Protein AF-A0A3A4V757-F1 (afdb_monomer)

Radius of gyration: 14.93 Å; Cα contacts (8 Å, |Δi|>4): 272; chains: 1; bounding box: 34×45×35 Å

Sequence (134 aa):
MPIDRYNTRYFHIGLYSGVGMLKTVRLLKRNDDQQSGVVTSYTLVQVRRNYIYKTDEPISHDMSASYRTTFHIPRTSMDAIGVKYINALDQIEELSDEGQVLRMWQVEATNTMTGKLFENHLCVEVLLISGDPL

Structure (mmCIF, N/CA/C/O backbone):
data_AF-A0A3A4V757-F1
#
_entry.id   AF-A0A3A4V757-F1
#
loop_
_atom_site.group_PDB
_atom_site.id
_atom_site.type_symbol
_atom_site.label_atom_id
_atom_site.label_alt_id
_atom_site.label_comp_id
_atom_site.label_asym_id
_atom_site.label_entity_id
_atom_site.label_seq_id
_atom_site.pdbx_PDB_ins_code
_atom_site.Cartn_x
_atom_site.Cartn_y
_atom_site.Cartn_z
_atom_site.occupancy
_atom_site.B_iso_or_equiv
_atom_site.auth_seq_id
_atom_site.auth_comp_id
_atom_site.auth_asym_id
_atom_site.auth_atom_id
_atom_site.pdbx_PDB_model_num
ATOM 1 N N . MET A 1 1 ? 6.356 -28.733 3.785 1.00 56.59 1 MET A N 1
ATOM 2 C CA . MET A 1 1 ? 5.042 -28.489 4.420 1.00 56.59 1 MET A CA 1
ATOM 3 C C . MET A 1 1 ? 4.212 -27.676 3.435 1.00 56.59 1 MET A C 1
ATOM 5 O O . MET A 1 1 ? 4.772 -26.722 2.903 1.00 56.59 1 MET A O 1
ATOM 9 N N . PRO A 1 2 ? 2.973 -28.068 3.099 1.00 72.94 2 PRO A N 1
ATOM 10 C CA . PRO A 1 2 ? 2.135 -27.277 2.201 1.00 72.94 2 PRO A CA 1
ATOM 11 C C . PRO A 1 2 ? 1.792 -25.917 2.827 1.00 72.94 2 PRO A C 1
ATOM 13 O O . PRO A 1 2 ? 1.717 -25.777 4.047 1.00 72.94 2 PRO A O 1
ATOM 16 N N . ILE A 1 3 ? 1.625 -24.907 1.978 1.00 70.25 3 ILE A N 1
ATOM 17 C CA . ILE A 1 3 ? 1.278 -23.544 2.381 1.00 70.25 3 ILE A CA 1
ATOM 18 C C . ILE A 1 3 ? -0.200 -23.491 2.812 1.00 70.25 3 ILE A C 1
ATOM 20 O O . ILE A 1 3 ? -1.069 -24.013 2.118 1.00 70.25 3 ILE A O 1
ATOM 24 N N . ASP A 1 4 ? -0.478 -22.858 3.952 1.00 76.94 4 ASP A N 1
ATOM 25 C CA . ASP A 1 4 ? -1.808 -22.701 4.548 1.00 76.94 4 ASP A CA 1
ATOM 26 C C . ASP A 1 4 ? -1.998 -21.278 5.108 1.00 76.94 4 ASP A C 1
ATOM 28 O O . ASP A 1 4 ? -1.076 -20.457 5.116 1.00 76.94 4 ASP A O 1
ATOM 32 N N . ARG A 1 5 ? -3.204 -20.943 5.579 1.00 76.31 5 ARG A N 1
ATOM 33 C CA . ARG A 1 5 ? -3.511 -19.597 6.095 1.00 76.31 5 ARG A CA 1
ATOM 34 C C . ARG A 1 5 ? -2.666 -19.201 7.314 1.00 76.31 5 ARG A C 1
ATOM 36 O O . ARG A 1 5 ? -2.395 -18.018 7.497 1.00 76.31 5 ARG A O 1
ATOM 43 N N . TYR A 1 6 ? -2.266 -20.150 8.153 1.00 75.56 6 TYR A N 1
ATOM 44 C CA . TYR A 1 6 ? -1.528 -19.866 9.382 1.00 75.56 6 TYR A CA 1
ATOM 45 C C . TYR A 1 6 ? -0.046 -19.606 9.087 1.00 75.56 6 TYR A C 1
ATOM 47 O O . TYR A 1 6 ? 0.529 -18.626 9.560 1.00 75.56 6 TYR A O 1
ATOM 55 N N . ASN A 1 7 ? 0.560 -20.434 8.234 1.00 74.56 7 ASN A N 1
ATOM 56 C CA . ASN A 1 7 ? 1.973 -20.331 7.885 1.00 74.56 7 ASN A CA 1
ATOM 57 C C . ASN A 1 7 ? 2.267 -19.215 6.861 1.00 74.56 7 ASN A C 1
ATOM 59 O O . ASN A 1 7 ? 3.344 -18.614 6.891 1.00 74.56 7 ASN A O 1
ATOM 63 N N . THR A 1 8 ? 1.294 -18.839 6.021 1.00 71.56 8 THR A N 1
ATOM 64 C CA . THR A 1 8 ? 1.458 -17.751 5.036 1.00 71.56 8 THR A CA 1
ATOM 65 C C . THR A 1 8 ? 1.605 -16.370 5.657 1.00 71.56 8 THR A C 1
ATOM 67 O O . THR A 1 8 ? 2.147 -15.475 5.007 1.00 71.56 8 THR A O 1
ATOM 70 N N . ARG A 1 9 ? 1.210 -16.202 6.925 1.00 66.31 9 ARG A N 1
ATOM 71 C CA . ARG A 1 9 ? 1.434 -14.974 7.700 1.00 66.31 9 ARG A CA 1
ATOM 72 C C . ARG A 1 9 ? 2.922 -14.624 7.820 1.00 66.31 9 ARG A C 1
ATOM 74 O O . ARG A 1 9 ? 3.277 -13.452 7.791 1.00 66.31 9 ARG A O 1
ATOM 81 N N . TYR A 1 10 ? 3.785 -15.635 7.920 1.00 69.69 10 TYR A N 1
ATOM 82 C CA . TYR A 1 10 ? 5.232 -15.467 8.105 1.00 69.69 10 TYR A CA 1
ATOM 83 C C . TYR A 1 10 ? 6.030 -15.651 6.807 1.00 69.69 10 TYR A C 1
ATOM 85 O O . TYR A 1 10 ? 7.178 -15.217 6.709 1.00 69.69 10 TYR A O 1
ATOM 93 N N . PHE A 1 11 ? 5.410 -16.246 5.786 1.00 70.00 11 PHE A N 1
ATOM 94 C CA . PHE A 1 11 ? 6.036 -16.538 4.497 1.00 70.00 11 PHE A CA 1
ATOM 95 C C . PHE A 1 11 ? 6.528 -15.279 3.764 1.00 70.00 11 PHE A C 1
ATOM 97 O O . PHE A 1 11 ? 7.597 -15.289 3.159 1.00 70.00 11 PHE A O 1
ATOM 104 N N . HIS A 1 12 ? 5.785 -14.171 3.862 1.00 68.44 12 HIS A N 1
ATOM 105 C CA . HIS A 1 12 ? 6.145 -12.904 3.218 1.00 68.44 12 HIS A CA 1
ATOM 106 C C . HIS A 1 12 ? 7.438 -12.302 3.777 1.00 68.44 12 HIS A C 1
ATOM 108 O O . HIS A 1 12 ? 8.308 -11.873 3.021 1.00 68.44 12 HIS A O 1
ATOM 114 N N . ILE A 1 13 ? 7.589 -12.324 5.103 1.00 69.56 13 ILE A N 1
ATOM 115 C CA . ILE A 1 13 ? 8.791 -11.826 5.773 1.00 69.56 13 ILE A CA 1
ATOM 116 C C . ILE A 1 13 ? 9.981 -12.689 5.359 1.00 69.56 13 ILE A C 1
ATOM 118 O O . ILE A 1 13 ? 10.990 -12.150 4.920 1.00 69.56 13 ILE A O 1
ATOM 122 N N . GLY A 1 14 ? 9.854 -14.017 5.416 1.00 68.06 14 GLY A N 1
ATOM 123 C CA . GLY A 1 14 ? 10.945 -14.926 5.051 1.00 68.06 14 GLY A CA 1
ATOM 124 C C . GLY A 1 14 ? 11.432 -14.763 3.607 1.00 68.06 14 GLY A C 1
ATOM 125 O O . GLY A 1 14 ? 12.635 -14.772 3.369 1.00 68.06 14 GLY A O 1
ATOM 126 N N . LEU A 1 15 ? 10.520 -14.565 2.650 1.00 69.06 15 LEU A N 1
ATOM 127 C CA . LEU A 1 15 ? 10.876 -14.413 1.235 1.00 69.06 15 LEU A CA 1
ATOM 128 C C . LEU A 1 15 ? 11.464 -13.047 0.880 1.00 69.06 15 LEU A C 1
ATOM 130 O O . LEU A 1 15 ? 12.387 -12.976 0.073 1.00 69.06 15 LEU A O 1
ATOM 134 N N . TYR A 1 16 ? 10.895 -11.965 1.416 1.00 70.06 16 TYR A N 1
ATOM 135 C CA . TYR A 1 16 ? 11.160 -10.618 0.901 1.00 70.06 16 TYR A CA 1
ATOM 136 C C . TYR A 1 16 ? 12.007 -9.751 1.836 1.00 70.06 16 TYR A C 1
ATOM 138 O O . TYR A 1 16 ? 12.573 -8.759 1.375 1.00 70.06 16 TYR A O 1
ATOM 146 N N . SER A 1 17 ? 12.139 -10.113 3.121 1.00 66.19 17 SER A N 1
ATOM 147 C CA . SER A 1 17 ? 12.975 -9.347 4.062 1.00 66.19 17 SER A CA 1
ATOM 148 C C . SER A 1 17 ? 14.458 -9.409 3.695 1.00 66.19 17 SER A C 1
ATOM 150 O O . SER A 1 17 ? 15.120 -8.377 3.678 1.00 66.19 17 SER A O 1
ATOM 152 N N . GLY A 1 18 ? 14.964 -10.587 3.314 1.00 61.78 18 GLY A N 1
ATOM 153 C CA . GLY A 1 18 ? 16.376 -10.794 2.973 1.00 61.78 18 GLY A CA 1
ATOM 154 C C . GLY A 1 18 ? 16.832 -10.137 1.666 1.00 61.78 18 GLY A C 1
ATOM 155 O O . GLY A 1 18 ? 18.028 -10.068 1.411 1.00 61.78 18 GLY A O 1
ATOM 156 N N . VAL A 1 19 ? 15.898 -9.646 0.845 1.00 64.94 19 VAL A N 1
ATOM 157 C CA . VAL A 1 19 ? 16.171 -9.004 -0.455 1.00 64.94 19 VAL A CA 1
ATOM 158 C C . VAL A 1 19 ? 15.810 -7.514 -0.475 1.00 64.94 19 VAL A C 1
ATOM 160 O O . VAL A 1 19 ? 15.776 -6.907 -1.541 1.00 64.94 19 VAL A O 1
ATOM 163 N N . GLY A 1 20 ? 15.512 -6.913 0.686 1.00 69.62 20 GLY A N 1
ATOM 164 C CA . GLY A 1 20 ? 15.256 -5.470 0.804 1.00 69.62 20 GLY A CA 1
ATOM 165 C C . GLY A 1 20 ? 14.006 -4.977 0.062 1.00 69.62 20 GLY A C 1
ATOM 166 O O . GLY A 1 20 ? 13.892 -3.797 -0.252 1.00 69.62 20 GLY A O 1
ATOM 167 N N . MET A 1 21 ? 13.062 -5.871 -0.245 1.00 79.31 21 MET A N 1
ATOM 168 C CA . MET A 1 21 ? 11.849 -5.543 -1.011 1.00 79.31 21 MET A C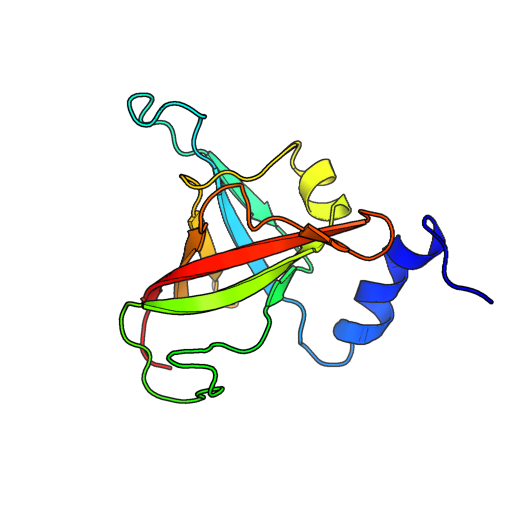A 1
ATOM 169 C C . MET A 1 21 ? 10.685 -5.046 -0.144 1.00 79.31 21 MET A C 1
ATOM 171 O O . MET A 1 21 ? 9.640 -4.656 -0.673 1.00 79.31 21 MET A O 1
ATOM 175 N N . LEU A 1 22 ? 10.843 -5.100 1.178 1.00 84.75 22 LEU A N 1
ATOM 176 C CA . LEU A 1 22 ? 9.849 -4.657 2.147 1.00 84.75 22 LEU A CA 1
ATOM 177 C C . LEU A 1 22 ? 10.063 -3.187 2.485 1.00 84.75 22 LEU A C 1
ATOM 179 O O . LEU A 1 22 ? 11.178 -2.768 2.780 1.00 84.75 22 LEU A O 1
ATOM 183 N N . LYS A 1 23 ? 8.977 -2.421 2.473 1.00 85.31 23 LYS A N 1
ATOM 184 C CA . LYS A 1 23 ? 8.964 -0.985 2.734 1.00 85.31 23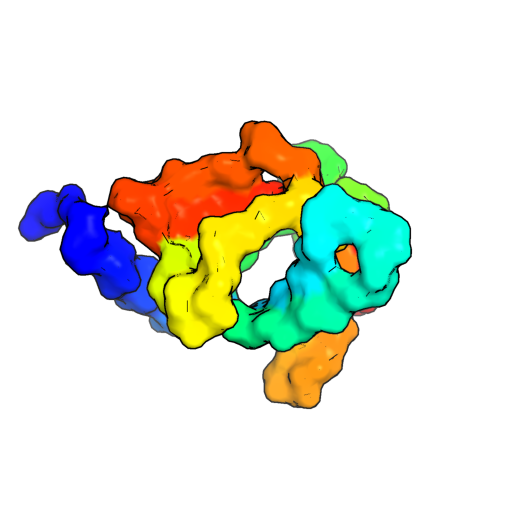 LYS A CA 1
ATOM 185 C C . LYS A 1 23 ? 7.981 -0.648 3.846 1.00 85.31 23 LYS A C 1
ATOM 187 O O . LYS A 1 23 ? 6.988 -1.348 4.065 1.00 85.31 23 LYS A O 1
ATOM 192 N N . THR A 1 24 ? 8.265 0.457 4.520 1.00 89.00 24 THR A N 1
ATOM 193 C CA . THR A 1 24 ? 7.302 1.146 5.375 1.00 89.00 24 THR A CA 1
ATOM 194 C C . THR A 1 24 ? 6.655 2.243 4.545 1.00 89.00 24 THR A C 1
ATOM 196 O O . THR A 1 24 ? 7.343 3.029 3.898 1.00 89.00 24 THR A O 1
ATOM 199 N N . VAL A 1 25 ? 5.330 2.275 4.537 1.00 91.81 25 VAL A N 1
ATOM 200 C CA . VAL A 1 25 ? 4.544 3.288 3.827 1.00 91.81 25 VAL A CA 1
ATOM 201 C C . VAL A 1 25 ? 3.560 3.917 4.798 1.00 91.81 25 VAL A C 1
ATOM 203 O O . VAL A 1 25 ? 3.222 3.329 5.829 1.00 91.81 25 VAL A O 1
ATOM 206 N N . ARG A 1 26 ? 3.080 5.112 4.476 1.00 94.19 26 ARG A N 1
ATOM 207 C CA . ARG A 1 26 ? 2.045 5.775 5.263 1.00 94.19 26 ARG A CA 1
ATOM 208 C C . ARG A 1 26 ? 0.739 5.781 4.489 1.00 94.19 26 ARG A C 1
ATOM 210 O O . ARG A 1 26 ? 0.685 6.230 3.352 1.00 94.19 26 ARG A O 1
ATOM 217 N N . LEU A 1 27 ? -0.309 5.258 5.108 1.00 92.88 27 LEU A N 1
ATOM 218 C CA . LEU A 1 27 ? -1.667 5.296 4.591 1.00 92.88 27 LEU A CA 1
ATOM 219 C C . LEU A 1 27 ? -2.351 6.562 5.101 1.00 92.88 27 LEU A C 1
ATOM 221 O O . LEU A 1 27 ? -2.550 6.729 6.304 1.00 92.88 27 LEU A O 1
ATOM 225 N N . LEU A 1 28 ? -2.746 7.424 4.177 1.00 92.38 28 LEU A N 1
ATOM 226 C CA . LEU A 1 28 ? -3.629 8.552 4.423 1.00 92.38 28 LEU A CA 1
ATOM 227 C C . LEU A 1 28 ? -5.068 8.075 4.226 1.00 92.38 28 LEU A C 1
ATOM 229 O O . LEU A 1 28 ? -5.599 8.081 3.114 1.00 92.38 28 LEU A O 1
ATOM 233 N N . LYS A 1 29 ? -5.680 7.614 5.318 1.00 89.19 29 LYS A N 1
ATOM 234 C CA . LYS A 1 29 ? -7.048 7.104 5.329 1.00 89.19 29 LYS A CA 1
ATOM 235 C C . LYS A 1 29 ? -8.036 8.263 5.339 1.00 89.19 29 LYS A C 1
ATOM 237 O O . LYS A 1 29 ? -8.000 9.117 6.226 1.00 89.19 29 LYS A O 1
ATOM 242 N N . ARG A 1 30 ? -8.966 8.245 4.394 1.00 86.00 30 ARG A N 1
ATOM 243 C CA . ARG A 1 30 ? -10.144 9.108 4.363 1.00 86.00 30 ARG A CA 1
ATOM 244 C C . ARG A 1 30 ? -11.384 8.316 4.751 1.00 86.00 30 ARG A C 1
ATOM 246 O O . ARG A 1 30 ? -11.452 7.101 4.549 1.00 86.00 30 ARG A O 1
ATOM 253 N N . ASN A 1 31 ? -12.371 9.007 5.308 1.00 77.50 31 ASN A N 1
ATOM 254 C CA . ASN A 1 31 ? -13.704 8.434 5.479 1.00 77.50 31 ASN A CA 1
ATOM 255 C C . ASN A 1 31 ? -14.344 8.162 4.107 1.00 77.50 31 ASN A C 1
ATOM 257 O O . ASN A 1 31 ? -13.865 8.640 3.079 1.00 77.50 31 ASN A O 1
ATOM 261 N N . ASP A 1 32 ? -15.440 7.407 4.088 1.00 72.50 32 ASP A N 1
ATOM 262 C CA . ASP A 1 32 ? -16.156 7.078 2.843 1.00 72.50 32 ASP A CA 1
ATOM 263 C C . ASP A 1 32 ? -16.898 8.272 2.225 1.00 72.50 32 ASP A C 1
ATOM 265 O O . ASP A 1 32 ? -17.476 8.155 1.147 1.00 72.50 32 ASP A O 1
ATOM 269 N N . ASP A 1 33 ? -16.859 9.426 2.891 1.00 64.25 33 ASP A N 1
ATOM 270 C CA . ASP A 1 33 ? -17.414 10.678 2.407 1.00 64.25 33 ASP A CA 1
ATOM 271 C C . ASP A 1 33 ? -16.294 11.674 2.083 1.00 64.25 33 ASP A C 1
ATOM 273 O O . ASP A 1 33 ? -15.526 12.103 2.952 1.00 64.25 33 ASP A O 1
ATOM 277 N N . GLN A 1 34 ? -16.237 12.074 0.814 1.00 60.12 34 GLN A N 1
ATOM 278 C CA . GLN A 1 34 ? -15.290 13.054 0.295 1.00 60.12 34 GLN A CA 1
ATOM 279 C C . GLN A 1 34 ? -15.471 14.443 0.939 1.00 60.12 34 GLN A C 1
ATOM 281 O O . GLN A 1 34 ? -14.507 15.206 1.003 1.00 60.12 34 GLN A O 1
ATOM 286 N N . GLN A 1 35 ? -16.664 14.763 1.458 1.00 59.75 35 GLN A N 1
ATOM 287 C CA . GLN A 1 35 ? -16.957 16.030 2.144 1.00 59.75 35 GLN A CA 1
ATOM 288 C C . GLN A 1 35 ? -16.472 16.059 3.597 1.00 59.75 35 GLN A C 1
ATOM 290 O O . GLN A 1 35 ? -16.348 17.135 4.179 1.00 59.75 35 GLN A O 1
ATOM 295 N N . SER A 1 36 ? -16.156 14.900 4.186 1.00 58.38 36 SER A N 1
ATOM 296 C CA . SER A 1 36 ? -15.777 14.811 5.598 1.00 58.38 36 SER A CA 1
ATOM 297 C C . SER A 1 36 ? -14.446 15.507 5.905 1.00 58.38 36 SER A C 1
ATOM 299 O O . SER A 1 36 ? -14.215 15.828 7.066 1.00 58.38 36 SER A O 1
ATOM 301 N N . GLY A 1 37 ? -13.566 15.718 4.915 1.00 62.38 37 GLY A N 1
ATOM 302 C CA . GLY A 1 37 ? -12.308 16.476 5.038 1.00 62.38 37 GLY A CA 1
ATOM 303 C C . GLY A 1 37 ? -11.247 15.903 5.994 1.00 62.38 37 GLY A C 1
ATOM 304 O O . GLY A 1 37 ? -10.102 16.348 5.968 1.00 62.38 37 GLY A O 1
ATOM 305 N N . VAL A 1 38 ? -11.588 14.913 6.823 1.00 77.75 38 VAL A N 1
ATOM 306 C CA . VAL A 1 38 ? -10.682 14.306 7.800 1.00 77.75 38 VAL A CA 1
ATOM 307 C C . VAL A 1 38 ? -9.808 13.263 7.113 1.00 77.75 38 VAL A C 1
ATOM 309 O O . VAL A 1 38 ? -10.299 12.270 6.572 1.00 77.75 38 VAL A O 1
ATOM 312 N N . VAL A 1 39 ? -8.497 13.486 7.177 1.00 85.12 39 VAL A N 1
ATOM 313 C CA . VAL A 1 39 ? -7.469 12.535 6.750 1.00 85.12 39 VAL A CA 1
ATOM 314 C C . VAL A 1 39 ? -6.755 12.027 7.996 1.00 85.12 39 VAL A C 1
ATOM 316 O O . VAL A 1 39 ? -6.171 12.813 8.740 1.00 85.12 39 VAL A O 1
ATOM 319 N N . THR A 1 40 ? -6.799 10.717 8.226 1.00 89.69 40 THR A N 1
ATOM 320 C CA . THR A 1 40 ? -6.073 10.066 9.323 1.00 89.69 40 THR A CA 1
ATOM 321 C C . THR A 1 40 ? -4.847 9.358 8.771 1.00 89.69 40 THR A C 1
ATOM 323 O O . THR A 1 40 ? -4.931 8.628 7.788 1.00 89.69 40 THR A O 1
ATOM 326 N N . SER A 1 41 ? -3.701 9.573 9.406 1.00 92.12 41 SER A N 1
ATOM 327 C CA . SER A 1 41 ? -2.435 8.971 9.001 1.00 92.12 41 SER A CA 1
ATOM 328 C C . SER A 1 41 ? -2.161 7.694 9.791 1.00 92.12 41 SER A C 1
ATOM 330 O O . SER A 1 41 ? -2.205 7.704 11.022 1.00 92.12 41 SER A O 1
ATOM 332 N N . TYR A 1 42 ? -1.832 6.615 9.084 1.00 93.44 42 TYR A N 1
ATOM 333 C CA . TYR A 1 42 ? -1.411 5.349 9.673 1.00 93.44 42 TYR A CA 1
ATOM 334 C C . TYR A 1 42 ? -0.115 4.844 9.049 1.00 93.44 42 TYR A C 1
ATOM 336 O O . TYR A 1 42 ? 0.102 4.974 7.846 1.00 93.44 42 TYR A O 1
ATOM 344 N N . THR A 1 43 ? 0.724 4.194 9.849 1.00 92.62 43 THR A N 1
ATOM 345 C CA . THR A 1 43 ? 1.961 3.573 9.367 1.00 92.62 43 THR A CA 1
ATOM 346 C C . 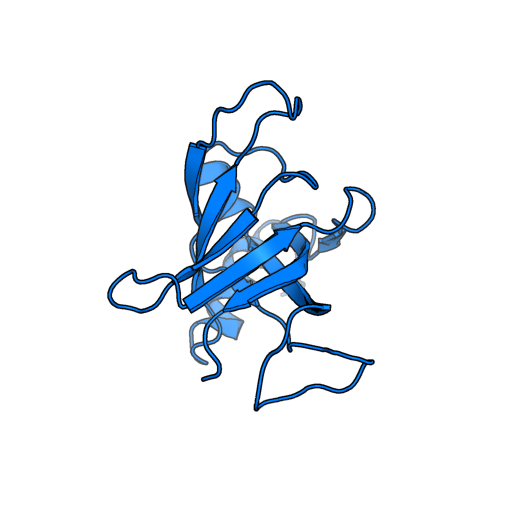THR A 1 43 ? 1.721 2.102 9.051 1.00 92.62 43 THR A C 1
ATOM 348 O O . THR A 1 43 ? 1.348 1.327 9.930 1.00 92.62 43 THR A O 1
ATOM 351 N N . LEU A 1 44 ? 1.972 1.708 7.805 1.00 90.62 44 LEU A N 1
ATOM 352 C CA . LEU A 1 44 ? 1.961 0.318 7.368 1.00 90.62 44 LEU A CA 1
ATOM 353 C C . LEU A 1 44 ? 3.397 -0.175 7.203 1.00 90.62 44 LEU A C 1
ATOM 355 O O . LEU A 1 44 ? 4.213 0.461 6.539 1.00 90.62 44 LEU A O 1
ATOM 359 N N . VAL A 1 45 ? 3.697 -1.331 7.785 1.00 88.94 45 VAL A N 1
ATOM 360 C CA . VAL A 1 45 ? 5.029 -1.940 7.757 1.00 88.94 45 VAL A CA 1
ATOM 361 C C . VAL A 1 45 ? 5.030 -3.200 6.904 1.00 88.94 45 VAL A C 1
ATOM 363 O O . VAL A 1 45 ? 3.995 -3.839 6.710 1.00 88.94 45 VAL A O 1
ATOM 366 N N . GLN A 1 46 ? 6.218 -3.579 6.428 1.00 86.44 46 GLN A N 1
ATOM 367 C CA . GLN A 1 46 ? 6.428 -4.800 5.641 1.00 86.44 46 GLN A CA 1
ATOM 368 C C . GLN A 1 46 ? 5.572 -4.850 4.368 1.00 86.44 46 GLN A C 1
ATOM 370 O O . GLN A 1 46 ? 5.161 -5.918 3.921 1.00 86.44 46 GLN A O 1
ATOM 375 N N . VAL A 1 47 ? 5.299 -3.688 3.780 1.00 88.56 47 VAL A N 1
ATOM 376 C CA . VAL A 1 47 ? 4.548 -3.583 2.536 1.00 88.56 47 VAL A CA 1
ATOM 377 C C . VAL A 1 47 ? 5.495 -3.828 1.373 1.00 88.56 47 VAL A C 1
ATOM 379 O O . VAL A 1 47 ? 6.577 -3.248 1.306 1.00 88.56 47 VAL A O 1
ATOM 382 N N . ARG A 1 48 ? 5.086 -4.663 0.420 1.00 88.25 48 ARG A N 1
ATOM 383 C CA . ARG A 1 48 ? 5.846 -4.879 -0.813 1.00 88.25 48 ARG A CA 1
ATOM 384 C C . ARG A 1 48 ? 5.195 -4.127 -1.964 1.00 88.25 48 ARG A C 1
ATOM 386 O O . ARG A 1 48 ? 4.010 -4.307 -2.222 1.00 88.25 48 ARG A O 1
ATOM 393 N N . ARG A 1 49 ? 5.979 -3.351 -2.708 1.00 87.81 49 ARG A N 1
ATOM 394 C CA . ARG A 1 49 ? 5.547 -2.740 -3.971 1.00 87.81 49 ARG A CA 1
ATOM 395 C C . ARG A 1 49 ? 5.945 -3.634 -5.141 1.00 87.81 49 ARG A C 1
ATOM 397 O O . ARG A 1 49 ? 7.041 -4.198 -5.140 1.00 87.81 49 ARG A O 1
ATOM 404 N N . ASN A 1 50 ? 5.065 -3.775 -6.121 1.00 83.94 50 ASN A N 1
ATOM 405 C CA . ASN A 1 50 ? 5.401 -4.415 -7.384 1.00 83.94 50 ASN A CA 1
ATOM 406 C C . ASN A 1 50 ? 6.242 -3.466 -8.266 1.00 83.94 50 ASN A C 1
ATOM 408 O O . ASN A 1 50 ? 6.596 -2.353 -7.858 1.00 83.94 50 ASN A O 1
ATOM 412 N N . TYR A 1 51 ? 6.590 -3.901 -9.475 1.00 80.69 51 TYR A N 1
ATOM 413 C CA . TYR A 1 51 ? 7.172 -3.007 -10.473 1.00 80.69 51 TYR A CA 1
ATOM 414 C C . TYR A 1 51 ? 6.213 -1.855 -10.806 1.00 80.69 51 TYR A C 1
ATOM 416 O O . TYR A 1 51 ? 5.002 -1.939 -10.577 1.00 80.69 51 TYR A O 1
ATOM 424 N N . ILE A 1 52 ? 6.777 -0.750 -11.285 1.00 80.50 52 ILE A N 1
ATOM 425 C CA . ILE A 1 52 ? 6.017 0.421 -11.711 1.00 80.50 52 ILE A CA 1
ATOM 426 C C . ILE A 1 52 ? 5.875 0.359 -13.232 1.00 80.50 52 ILE A C 1
ATOM 428 O O . ILE A 1 52 ? 6.868 0.179 -13.937 1.00 80.50 52 ILE A O 1
ATOM 432 N N . TYR A 1 53 ? 4.649 0.532 -13.714 1.00 75.50 53 TYR A N 1
ATOM 433 C CA . TYR A 1 53 ? 4.265 0.425 -15.117 1.00 75.50 53 TYR A CA 1
ATOM 434 C C . TYR A 1 53 ? 3.699 1.754 -15.632 1.00 75.50 53 TYR A C 1
ATOM 436 O O . TYR A 1 53 ? 3.064 2.490 -14.880 1.00 75.50 53 TYR A O 1
ATOM 444 N N . LYS A 1 54 ? 3.883 2.056 -16.922 1.00 65.19 54 LYS A N 1
ATOM 445 C CA . LYS A 1 54 ? 3.227 3.190 -17.616 1.00 65.19 54 LYS A CA 1
ATOM 446 C C . LYS A 1 54 ? 2.322 2.720 -18.766 1.00 65.19 54 LYS A C 1
ATOM 448 O O . LYS A 1 54 ? 1.252 3.280 -18.969 1.00 65.19 54 LYS A O 1
ATOM 453 N N . THR A 1 55 ? 2.738 1.660 -19.461 1.00 63.62 55 THR A N 1
ATOM 454 C CA . THR A 1 55 ? 2.061 1.000 -20.599 1.00 63.62 55 THR A CA 1
ATOM 455 C C . THR A 1 55 ? 2.452 -0.484 -20.636 1.00 63.62 55 THR A C 1
ATOM 457 O O . THR A 1 55 ? 3.025 -0.954 -21.611 1.00 63.62 55 THR A O 1
ATOM 460 N N . ASP A 1 56 ? 2.267 -1.188 -19.516 1.00 60.78 56 ASP A N 1
ATOM 461 C CA . ASP A 1 56 ? 2.661 -2.597 -19.295 1.00 60.78 56 ASP A CA 1
ATOM 462 C C . ASP A 1 56 ? 4.169 -2.913 -19.378 1.00 60.78 56 ASP A C 1
ATOM 464 O O . ASP A 1 56 ? 4.594 -4.030 -19.081 1.00 60.78 56 ASP A O 1
ATOM 468 N N . GLU A 1 57 ? 5.008 -1.916 -19.657 1.00 57.28 57 GLU A N 1
ATOM 469 C CA . GLU A 1 57 ? 6.465 -2.019 -19.568 1.00 57.28 57 GLU A CA 1
ATOM 470 C C . GLU A 1 57 ? 6.975 -1.535 -18.195 1.00 57.28 57 GLU A C 1
ATOM 472 O O . GLU A 1 57 ? 6.550 -0.470 -17.724 1.00 57.28 57 GLU A O 1
ATOM 477 N N . PRO A 1 58 ? 7.872 -2.292 -17.526 1.00 57.97 58 PRO A N 1
ATOM 478 C CA . PRO A 1 58 ? 8.496 -1.863 -16.281 1.00 57.97 58 PRO A CA 1
ATOM 479 C C . PRO A 1 58 ? 9.558 -0.795 -16.567 1.00 57.97 58 PRO A C 1
ATOM 481 O O . PRO A 1 58 ? 10.492 -1.032 -17.331 1.00 57.97 58 PRO A O 1
ATOM 484 N N . ILE A 1 59 ? 9.448 0.373 -15.932 1.00 62.44 59 ILE A N 1
ATOM 485 C CA . ILE A 1 59 ? 10.368 1.501 -16.160 1.00 62.44 59 ILE A CA 1
ATOM 486 C C . ILE A 1 59 ? 11.165 1.796 -14.885 1.00 62.44 59 ILE A C 1
ATOM 488 O O . ILE A 1 59 ? 10.601 1.831 -13.790 1.00 62.44 59 ILE A O 1
ATOM 492 N N . SER A 1 60 ? 12.480 2.018 -15.024 1.00 53.75 60 SER A N 1
ATOM 493 C CA . SER A 1 60 ? 13.363 2.390 -13.909 1.00 53.75 60 SER A CA 1
ATOM 494 C C . SER A 1 60 ? 13.571 3.898 -13.757 1.00 53.75 60 SER A C 1
ATOM 496 O O . SER A 1 60 ? 13.858 4.329 -12.641 1.00 53.75 60 SER A O 1
ATOM 498 N N . HIS A 1 61 ? 13.445 4.698 -14.826 1.00 52.38 61 HIS A N 1
ATOM 499 C CA . HIS A 1 61 ? 13.852 6.110 -14.832 1.00 52.38 61 HIS A CA 1
ATOM 500 C C . HIS A 1 61 ? 12.806 7.051 -15.449 1.00 52.38 61 HIS A C 1
ATOM 502 O O . HIS A 1 61 ? 12.154 6.713 -16.434 1.00 52.38 61 HIS A O 1
ATOM 508 N N . ASP A 1 62 ? 12.702 8.225 -14.820 1.00 55.09 62 ASP A N 1
ATOM 509 C CA . ASP A 1 62 ? 11.796 9.349 -15.083 1.00 55.09 62 ASP A CA 1
ATOM 510 C C . ASP A 1 62 ? 10.293 9.024 -14.924 1.00 55.09 62 ASP A C 1
ATOM 512 O O . ASP A 1 62 ? 9.641 8.426 -15.787 1.00 55.09 62 ASP A O 1
ATOM 516 N N . MET A 1 63 ? 9.735 9.380 -13.760 1.00 62.03 63 MET A N 1
ATOM 517 C CA . MET A 1 63 ? 8.347 9.100 -13.373 1.00 62.03 63 MET A CA 1
ATOM 518 C C . MET A 1 63 ? 7.484 10.358 -13.546 1.00 62.03 63 MET A C 1
ATOM 520 O O . MET A 1 63 ? 7.647 11.331 -12.823 1.00 62.03 63 MET A O 1
ATOM 524 N N . SER A 1 64 ? 6.537 10.333 -14.486 1.00 61.38 64 SER A N 1
ATOM 525 C CA . SER A 1 64 ? 5.486 11.362 -14.645 1.00 61.38 64 SER A CA 1
ATOM 526 C C . SER A 1 64 ? 4.170 10.942 -13.967 1.00 61.38 64 SER A C 1
ATOM 528 O O . SER A 1 64 ? 4.041 9.823 -13.483 1.00 61.38 64 SER A O 1
ATOM 530 N N . ALA A 1 65 ? 3.160 11.814 -13.914 1.00 58.94 65 ALA A N 1
ATOM 531 C CA . ALA A 1 65 ? 1.815 11.415 -13.482 1.00 58.94 65 ALA A CA 1
ATOM 532 C C . ALA A 1 65 ? 1.248 10.302 -14.398 1.00 58.94 65 ALA A C 1
ATOM 534 O O . ALA A 1 65 ? 1.515 10.306 -15.602 1.00 58.94 65 ALA A O 1
ATOM 535 N N . SER A 1 66 ? 0.424 9.391 -13.854 1.00 66.00 66 SER A N 1
ATOM 536 C CA . SER A 1 66 ? -0.227 8.231 -14.532 1.00 66.00 66 SER A CA 1
ATOM 537 C C . SER A 1 66 ? 0.515 6.882 -14.515 1.00 66.00 66 SER A C 1
ATOM 539 O O . SER A 1 66 ? 0.133 5.969 -15.245 1.00 66.00 66 SER A O 1
ATOM 541 N N . TYR A 1 67 ? 1.549 6.710 -13.688 1.00 79.12 67 TYR A N 1
ATOM 542 C CA . TYR A 1 67 ? 2.226 5.412 -13.541 1.00 79.12 67 TYR A CA 1
ATOM 543 C C . TYR A 1 67 ? 1.436 4.545 -12.566 1.00 79.12 67 TYR A C 1
ATOM 545 O O . TYR A 1 67 ? 0.906 5.053 -11.581 1.00 79.12 67 TYR A O 1
ATOM 553 N N . ARG A 1 68 ? 1.380 3.240 -12.818 1.00 83.31 68 ARG A N 1
ATOM 554 C CA . ARG A 1 68 ? 0.644 2.266 -12.014 1.00 83.31 68 ARG A CA 1
ATOM 555 C C . ARG A 1 68 ? 1.577 1.325 -11.283 1.00 83.31 68 ARG A C 1
ATOM 557 O O . ARG A 1 68 ? 2.621 0.935 -11.801 1.00 83.31 68 ARG A O 1
ATOM 564 N N . THR A 1 69 ? 1.190 0.923 -10.085 1.00 87.12 69 THR A N 1
ATOM 565 C CA . THR A 1 69 ? 1.827 -0.194 -9.389 1.00 87.12 69 THR A CA 1
ATOM 566 C C . THR A 1 69 ? 0.837 -0.853 -8.441 1.00 87.12 69 THR A C 1
ATOM 568 O O . THR A 1 69 ? -0.222 -0.304 -8.151 1.00 87.12 69 THR A O 1
ATOM 571 N N . THR A 1 70 ? 1.215 -2.017 -7.926 1.00 88.31 70 THR A N 1
ATOM 572 C CA . THR A 1 70 ? 0.441 -2.752 -6.932 1.00 88.31 70 THR A CA 1
ATOM 573 C C . THR A 1 70 ? 1.198 -2.765 -5.614 1.00 88.31 70 THR A C 1
ATOM 575 O O . THR A 1 70 ? 2.349 -3.211 -5.551 1.00 88.31 70 THR A O 1
ATOM 578 N N . PHE A 1 71 ? 0.546 -2.346 -4.536 1.00 89.31 71 PHE A N 1
ATOM 579 C CA . PHE A 1 71 ? 1.034 -2.571 -3.182 1.00 89.31 71 PHE A CA 1
ATOM 580 C C . PHE A 1 71 ? 0.427 -3.845 -2.605 1.00 89.31 71 PHE A C 1
ATOM 582 O O . PHE A 1 71 ? -0.785 -4.023 -2.576 1.00 89.31 71 PHE A O 1
ATOM 589 N N . HIS A 1 72 ? 1.279 -4.733 -2.111 1.00 89.44 72 HIS A N 1
ATOM 590 C CA . HIS A 1 72 ? 0.902 -5.909 -1.344 1.00 89.44 72 HIS A CA 1
ATOM 591 C C . HIS A 1 72 ? 1.042 -5.579 0.139 1.00 89.44 72 HIS A C 1
ATOM 593 O O . HIS A 1 72 ? 2.151 -5.560 0.678 1.00 89.44 72 HIS A O 1
ATOM 599 N N . ILE A 1 73 ? -0.085 -5.308 0.785 1.00 89.50 73 ILE A N 1
ATOM 600 C CA . ILE A 1 73 ? -0.156 -4.903 2.185 1.00 89.50 73 ILE A CA 1
ATOM 601 C C . ILE A 1 73 ? -0.489 -6.137 3.031 1.00 89.50 73 ILE A C 1
ATOM 603 O O . ILE A 1 73 ? -1.541 -6.754 2.823 1.00 89.50 73 ILE A O 1
ATOM 607 N N . PRO A 1 74 ? 0.368 -6.523 3.991 1.00 88.31 74 PRO A N 1
ATOM 608 C CA . PRO A 1 74 ? 0.048 -7.591 4.925 1.00 88.31 74 PRO A CA 1
ATOM 609 C C . PRO A 1 74 ? -1.149 -7.203 5.791 1.00 88.31 74 PRO A C 1
ATOM 611 O O . PRO A 1 74 ? -1.159 -6.146 6.427 1.00 88.31 74 PRO A O 1
ATOM 614 N N . ARG A 1 75 ? -2.139 -8.091 5.887 1.00 85.31 75 ARG A N 1
ATOM 615 C CA . ARG A 1 75 ? -3.334 -7.853 6.706 1.00 85.31 75 ARG A CA 1
ATOM 616 C C . ARG A 1 75 ? -2.996 -7.676 8.181 1.00 85.31 75 ARG A C 1
ATOM 618 O O . ARG A 1 75 ? -3.590 -6.852 8.856 1.00 85.31 75 ARG A O 1
ATOM 625 N N . THR A 1 76 ? -1.935 -8.335 8.635 1.00 86.44 76 THR A N 1
ATOM 626 C CA . THR A 1 76 ? -1.372 -8.153 9.975 1.00 86.44 76 THR A CA 1
ATOM 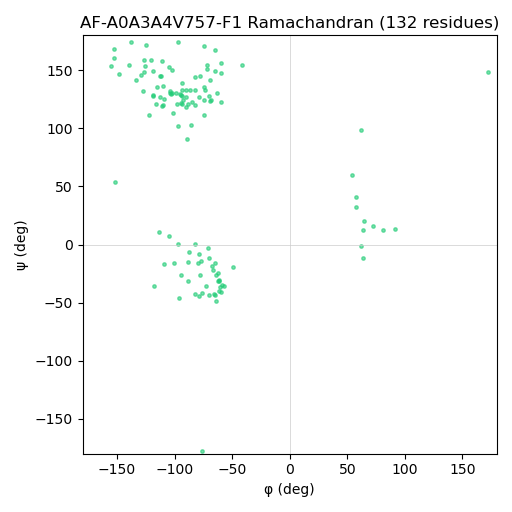627 C C . THR A 1 76 ? -0.969 -6.716 10.273 1.00 86.44 76 THR A C 1
ATOM 629 O O . THR A 1 76 ? -1.116 -6.279 11.410 1.00 86.44 76 THR A O 1
ATOM 632 N N . SER A 1 77 ? -0.456 -5.984 9.277 1.00 87.88 77 SER A N 1
ATOM 633 C CA . SER A 1 77 ? -0.105 -4.576 9.450 1.00 87.88 77 SER A CA 1
ATOM 634 C C . SER A 1 77 ? -1.353 -3.706 9.539 1.00 87.88 77 SER A C 1
ATOM 636 O O . SER A 1 77 ? -1.339 -2.744 10.294 1.00 87.88 77 SER A O 1
ATOM 638 N N . MET A 1 78 ? -2.413 -4.038 8.796 1.00 88.19 78 MET A N 1
ATOM 639 C CA . MET A 1 78 ? -3.693 -3.324 8.847 1.00 88.19 78 MET A CA 1
ATOM 640 C C . MET A 1 78 ? -4.429 -3.565 10.170 1.00 88.19 78 MET A C 1
ATOM 642 O O . MET A 1 78 ? -4.914 -2.620 10.789 1.00 88.19 78 MET A O 1
ATOM 646 N N . ASP A 1 79 ? -4.447 -4.813 10.639 1.00 88.50 79 ASP A N 1
ATOM 647 C CA . ASP A 1 79 ? -5.065 -5.194 11.909 1.00 88.50 79 ASP A CA 1
ATOM 648 C C . ASP A 1 79 ? -4.380 -4.485 13.088 1.00 88.50 79 ASP A C 1
ATOM 650 O O . ASP A 1 79 ? -5.055 -3.998 13.993 1.00 88.50 79 ASP A O 1
ATOM 654 N N . ALA A 1 80 ? -3.046 -4.365 13.054 1.00 87.44 80 ALA A N 1
ATOM 655 C CA . ALA A 1 80 ? -2.268 -3.683 14.090 1.00 87.44 80 ALA A CA 1
ATOM 656 C C . ALA A 1 80 ? -2.613 -2.189 14.228 1.00 87.44 80 ALA A C 1
ATOM 658 O O . ALA A 1 80 ? -2.545 -1.647 15.328 1.00 87.44 80 ALA A O 1
ATOM 659 N N . ILE A 1 81 ? -3.003 -1.536 13.129 1.00 88.06 81 ILE A N 1
ATOM 660 C CA . ILE A 1 81 ? -3.417 -0.124 13.110 1.00 88.06 81 ILE A CA 1
ATOM 661 C C . ILE A 1 81 ? -4.942 0.057 13.174 1.00 88.06 81 ILE A C 1
ATOM 663 O O . ILE A 1 81 ? -5.430 1.183 13.126 1.00 88.06 81 ILE A O 1
ATOM 667 N N . GLY A 1 82 ? -5.707 -1.037 13.255 1.00 86.25 82 GLY A N 1
ATOM 668 C CA . GLY A 1 82 ? -7.169 -1.013 13.319 1.00 86.25 82 GLY A CA 1
ATOM 669 C C . GLY A 1 82 ? -7.878 -0.632 12.012 1.00 86.25 82 GLY A C 1
ATOM 670 O O . GLY A 1 82 ? -9.071 -0.322 12.041 1.00 86.25 82 GLY A O 1
ATOM 671 N N . VAL A 1 83 ? -7.193 -0.661 10.864 1.00 86.31 83 VAL A N 1
ATOM 672 C CA . VAL A 1 83 ? -7.787 -0.333 9.558 1.00 86.31 83 VAL A CA 1
ATOM 673 C C . VAL A 1 83 ? -8.396 -1.588 8.936 1.00 86.31 83 VAL A C 1
ATOM 675 O O . VAL A 1 83 ? -7.709 -2.572 8.691 1.00 86.31 83 VAL A O 1
ATOM 678 N N . LYS A 1 84 ? -9.702 -1.559 8.650 1.00 84.00 84 LYS A N 1
ATOM 679 C CA . LYS A 1 84 ? -10.442 -2.729 8.136 1.00 84.00 84 LYS A CA 1
ATOM 680 C C . LYS A 1 84 ? -10.422 -2.859 6.614 1.00 84.00 84 LYS A C 1
ATOM 682 O O . LYS A 1 84 ? -10.501 -3.969 6.095 1.00 84.00 84 LYS A O 1
ATOM 687 N N . TYR A 1 85 ? -10.366 -1.733 5.915 1.00 83.94 85 TYR A N 1
ATOM 688 C CA . TYR A 1 85 ? -10.395 -1.654 4.460 1.00 83.94 85 TYR A CA 1
ATOM 689 C C . TYR A 1 85 ? -9.668 -0.396 3.996 1.00 83.94 85 TYR A C 1
ATOM 691 O O . TYR A 1 85 ? -9.484 0.550 4.763 1.00 83.94 85 TYR A O 1
ATOM 699 N N . ILE A 1 86 ? -9.271 -0.411 2.731 1.00 86.94 86 ILE A N 1
ATOM 700 C CA . ILE A 1 86 ? -8.756 0.742 1.997 1.00 86.94 86 ILE A CA 1
ATOM 701 C C . ILE A 1 86 ? -9.805 1.063 0.929 1.00 86.94 86 ILE A C 1
ATOM 703 O O . ILE A 1 86 ? -10.492 0.162 0.459 1.00 86.94 86 ILE A O 1
ATOM 707 N N . ASN A 1 87 ? -10.015 2.329 0.603 1.00 84.88 87 ASN A N 1
ATOM 708 C CA . ASN A 1 87 ? -10.969 2.768 -0.408 1.00 84.88 87 ASN A CA 1
ATOM 709 C C . ASN A 1 87 ? -10.272 3.645 -1.457 1.00 84.88 87 ASN A C 1
ATOM 711 O O . ASN A 1 87 ? -9.116 4.031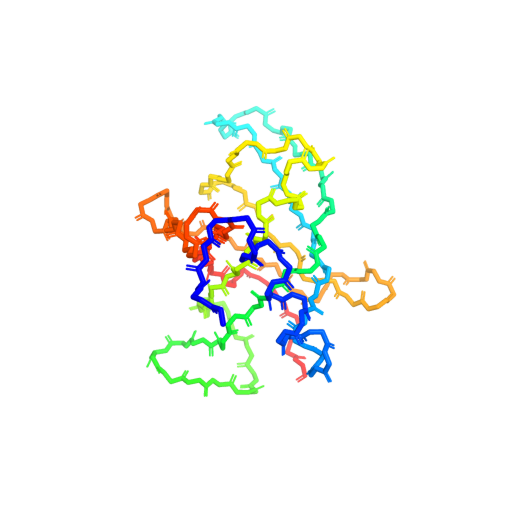 -1.310 1.00 84.88 87 ASN A O 1
ATOM 715 N N . ALA A 1 88 ? -11.003 3.969 -2.521 1.00 84.31 88 ALA A N 1
ATOM 716 C CA . ALA A 1 88 ? -10.486 4.738 -3.650 1.00 84.31 88 ALA A CA 1
ATOM 717 C C . ALA A 1 88 ? -10.094 6.185 -3.303 1.00 84.31 88 ALA A C 1
ATOM 719 O O . ALA A 1 88 ? -9.423 6.834 -4.096 1.00 84.31 88 ALA A O 1
ATOM 720 N N . LEU A 1 89 ? -10.537 6.714 -2.156 1.00 87.12 89 LEU A N 1
ATOM 721 C CA . LEU A 1 89 ? -10.203 8.063 -1.694 1.00 87.12 89 LEU A CA 1
ATOM 722 C C . LEU A 1 89 ? -8.907 8.087 -0.877 1.00 87.12 89 LEU A C 1
ATOM 724 O O . LEU A 1 89 ? -8.346 9.163 -0.665 1.00 87.12 89 LEU A O 1
ATOM 728 N N . ASP A 1 90 ? -8.434 6.927 -0.427 1.00 88.69 90 ASP A N 1
ATOM 729 C CA . ASP A 1 90 ? -7.210 6.813 0.349 1.00 88.69 90 ASP A CA 1
ATOM 730 C C . ASP A 1 90 ? -5.974 7.048 -0.522 1.00 88.69 90 ASP A C 1
ATOM 732 O O . ASP A 1 90 ? -5.971 6.828 -1.737 1.00 88.69 90 ASP A O 1
ATOM 736 N N . GLN A 1 91 ? -4.899 7.486 0.126 1.00 90.81 91 GLN A N 1
ATOM 737 C CA . GLN A 1 91 ? -3.606 7.696 -0.515 1.00 90.81 91 GLN A CA 1
ATOM 738 C C . GLN A 1 91 ? -2.514 6.954 0.245 1.00 90.81 91 GLN A C 1
ATOM 740 O O . GLN A 1 91 ? -2.588 6.789 1.463 1.00 90.81 91 GLN A O 1
ATOM 745 N N . ILE A 1 92 ? -1.493 6.501 -0.475 1.00 92.44 92 ILE A N 1
ATOM 746 C CA . ILE A 1 92 ? -0.323 5.840 0.101 1.00 92.44 92 ILE A CA 1
ATOM 747 C C . ILE A 1 92 ? 0.903 6.705 -0.181 1.00 92.44 92 ILE A C 1
ATOM 749 O O . ILE A 1 92 ? 1.237 6.966 -1.335 1.00 92.44 92 ILE A O 1
ATOM 753 N N . GLU A 1 93 ? 1.586 7.130 0.875 1.00 93.25 93 GLU A N 1
ATOM 754 C CA . GLU A 1 93 ? 2.884 7.791 0.797 1.00 93.25 93 GLU A CA 1
ATOM 755 C C . GLU A 1 93 ? 3.996 6.749 0.922 1.00 93.25 93 GLU A C 1
ATOM 757 O O . GLU A 1 93 ? 4.077 5.999 1.902 1.00 93.25 93 GLU A O 1
ATOM 762 N N . GLU A 1 94 ? 4.879 6.715 -0.068 1.00 90.19 94 GLU A N 1
ATOM 763 C CA . GLU A 1 94 ? 6.155 6.022 0.038 1.00 90.19 94 GLU A CA 1
ATOM 764 C C . GLU A 1 94 ? 7.166 6.965 0.690 1.00 90.19 94 GLU A C 1
ATOM 766 O O . GLU A 1 94 ? 7.397 8.068 0.190 1.00 90.19 94 GLU A O 1
ATOM 771 N N . LEU A 1 95 ? 7.751 6.529 1.804 1.00 86.25 95 LEU A N 1
ATOM 772 C CA . LEU A 1 95 ? 8.664 7.340 2.603 1.00 86.25 95 LEU A CA 1
ATOM 773 C C . LEU A 1 95 ? 10.128 6.945 2.355 1.00 86.25 95 LEU A C 1
ATOM 775 O O . LEU A 1 95 ? 10.413 5.780 2.061 1.00 86.25 95 LEU A O 1
ATOM 779 N N . SER A 1 96 ? 11.042 7.907 2.489 1.00 84.06 96 SER A N 1
ATOM 780 C CA . SER A 1 96 ? 12.480 7.659 2.639 1.00 84.06 96 SER A CA 1
ATOM 781 C C . SER A 1 96 ? 12.798 7.133 4.043 1.00 84.06 96 SER A C 1
ATOM 783 O O . SER A 1 96 ? 11.941 7.158 4.933 1.00 84.06 96 SER A O 1
ATOM 785 N N . ASP A 1 97 ? 14.038 6.695 4.264 1.00 80.44 97 ASP A N 1
ATOM 786 C CA . ASP A 1 97 ? 14.495 6.249 5.586 1.00 80.44 97 ASP A CA 1
ATOM 787 C C . ASP A 1 97 ? 14.484 7.399 6.615 1.00 80.44 97 ASP A C 1
ATOM 789 O O . ASP A 1 97 ? 14.266 7.180 7.806 1.00 80.44 97 ASP A O 1
ATOM 793 N N . GLU A 1 98 ? 14.617 8.645 6.153 1.00 82.44 98 GLU A N 1
ATOM 794 C CA . GLU A 1 98 ? 14.492 9.878 6.940 1.00 82.44 98 GLU A CA 1
ATOM 795 C C . GLU A 1 98 ? 13.031 10.333 7.129 1.00 82.44 98 GLU A C 1
ATOM 797 O O . GLU A 1 98 ? 12.769 11.357 7.762 1.00 82.44 98 GLU A O 1
ATOM 802 N N . GLY A 1 99 ? 12.061 9.590 6.583 1.00 78.31 99 GLY A N 1
ATOM 803 C CA . GLY A 1 99 ? 10.630 9.865 6.714 1.00 78.31 99 GLY A CA 1
ATOM 804 C C . GLY A 1 99 ? 10.080 10.927 5.757 1.00 78.31 99 GLY A C 1
ATOM 805 O O . GLY A 1 99 ? 8.945 11.375 5.949 1.00 78.31 99 GLY A O 1
ATOM 806 N N . GLN A 1 100 ? 10.848 11.331 4.741 1.00 85.00 100 GLN A N 1
ATOM 807 C CA . GLN A 1 100 ? 10.391 12.265 3.710 1.00 85.00 100 GLN A CA 1
ATOM 808 C C . GLN A 1 100 ? 9.502 11.556 2.689 1.00 85.0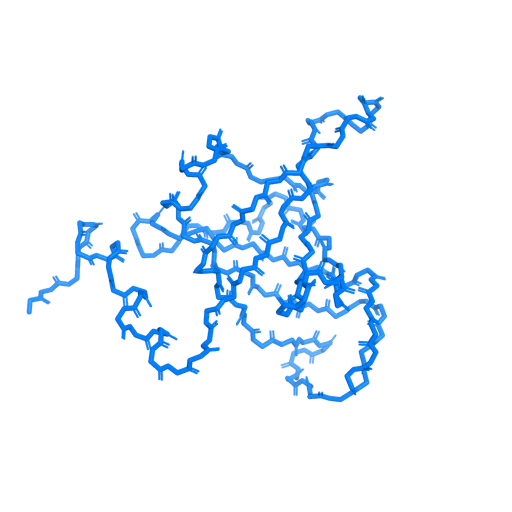0 100 GLN A C 1
ATOM 810 O O . GLN A 1 100 ? 9.721 10.389 2.373 1.00 85.00 100 GLN A O 1
ATOM 815 N N . VAL A 1 101 ? 8.491 12.249 2.163 1.00 87.06 101 VAL A N 1
ATOM 816 C CA . VAL A 1 101 ? 7.609 11.684 1.133 1.00 87.06 101 VAL A CA 1
ATOM 817 C C . VAL A 1 101 ? 8.362 11.649 -0.192 1.00 87.06 101 VAL A C 1
ATOM 819 O O . VAL A 1 101 ? 8.623 12.692 -0.779 1.00 87.06 101 VAL A O 1
ATOM 822 N N . LEU A 1 102 ? 8.687 10.447 -0.668 1.00 86.19 102 LEU A N 1
ATOM 823 C CA . LEU A 1 102 ? 9.304 10.240 -1.979 1.00 86.19 102 LEU A CA 1
ATOM 824 C C . LEU A 1 102 ? 8.249 10.234 -3.084 1.00 86.19 102 LEU A C 1
ATOM 826 O O . LEU A 1 102 ? 8.461 10.768 -4.170 1.00 86.19 102 LEU A O 1
ATOM 830 N N . ARG A 1 103 ? 7.118 9.567 -2.826 1.00 87.81 103 ARG A N 1
ATOM 831 C CA . ARG A 1 103 ? 6.032 9.392 -3.797 1.00 87.81 103 ARG A CA 1
ATOM 832 C C . ARG A 1 103 ? 4.682 9.328 -3.115 1.00 87.81 103 ARG A C 1
ATOM 834 O O . ARG A 1 103 ? 4.554 8.741 -2.042 1.00 87.81 103 ARG A O 1
ATOM 841 N N . MET A 1 104 ? 3.672 9.840 -3.801 1.00 89.62 104 MET A N 1
ATOM 842 C CA . MET A 1 104 ? 2.279 9.779 -3.395 1.00 89.62 104 MET A CA 1
ATOM 843 C C . MET A 1 104 ? 1.457 9.017 -4.430 1.00 89.62 104 MET A C 1
ATOM 845 O O . MET A 1 104 ? 1.470 9.320 -5.628 1.00 89.62 104 MET A O 1
ATOM 849 N N . TRP A 1 105 ? 0.724 8.027 -3.939 1.00 90.56 105 TRP A N 1
ATOM 850 C CA . TRP A 1 105 ? -0.038 7.087 -4.740 1.00 90.56 105 TRP A CA 1
ATOM 851 C C . TRP A 1 105 ? -1.534 7.191 -4.416 1.00 90.56 105 TRP A C 1
ATOM 853 O O . TRP A 1 105 ? -1.919 7.109 -3.250 1.00 90.56 105 TRP A O 1
ATOM 863 N N . GLN A 1 106 ? -2.378 7.349 -5.437 1.00 90.38 106 GLN A N 1
ATOM 864 C CA . GLN A 1 106 ? -3.837 7.289 -5.337 1.00 90.38 106 GLN A CA 1
ATOM 865 C C . GLN A 1 106 ? -4.296 5.847 -5.462 1.00 90.38 106 GLN A C 1
ATOM 867 O O . GLN A 1 106 ? -3.896 5.171 -6.404 1.00 90.38 106 GLN A O 1
ATOM 872 N N . VAL A 1 107 ? -5.183 5.392 -4.584 1.00 87.81 107 VAL A N 1
ATOM 873 C CA . VAL A 1 107 ? -5.815 4.077 -4.741 1.00 87.81 107 VAL A CA 1
ATOM 874 C C . VAL A 1 107 ? -6.758 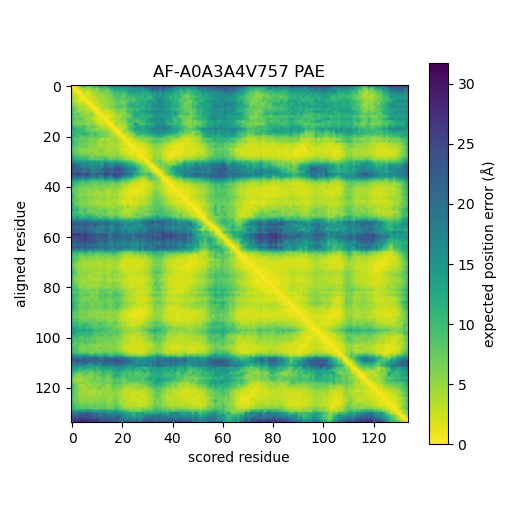4.084 -5.946 1.00 87.81 107 VAL A C 1
ATOM 876 O O . VAL A 1 107 ? -7.658 4.920 -6.031 1.00 87.81 107 VAL A O 1
ATOM 879 N N . GLU A 1 108 ? -6.554 3.160 -6.891 1.00 78.06 108 GLU A N 1
ATOM 880 C CA . GLU A 1 108 ? -7.520 2.921 -7.968 1.00 78.06 108 GLU A CA 1
ATOM 881 C C . GLU A 1 108 ? -8.764 2.215 -7.399 1.00 78.06 108 GLU A C 1
ATOM 883 O O . GLU A 1 108 ? -8.691 1.525 -6.384 1.00 78.06 108 GLU A O 1
ATOM 888 N N . ALA A 1 109 ? -9.927 2.434 -8.025 1.00 61.44 109 ALA A N 1
ATOM 889 C CA . ALA A 1 109 ? -11.256 2.109 -7.496 1.00 61.44 109 ALA A CA 1
ATOM 890 C C . ALA A 1 109 ? -11.387 0.746 -6.772 1.00 61.44 109 ALA A C 1
ATOM 892 O O . ALA A 1 109 ? -10.708 -0.233 -7.071 1.00 61.44 109 ALA A O 1
ATOM 893 N N . THR A 1 110 ? -12.357 0.658 -5.856 1.00 54.53 110 THR A N 1
ATOM 894 C CA . THR A 1 110 ? -12.625 -0.476 -4.943 1.00 54.53 110 THR A CA 1
ATOM 895 C C . THR A 1 110 ? -12.692 -1.871 -5.586 1.00 54.53 110 THR A C 1
ATOM 897 O O . THR A 1 110 ? -12.506 -2.864 -4.885 1.00 54.53 110 THR A O 1
ATOM 900 N N . ASN A 1 111 ? -12.907 -1.967 -6.901 1.00 47.28 111 ASN A N 1
ATOM 901 C CA . ASN A 1 111 ? -13.023 -3.227 -7.641 1.00 47.28 111 ASN A CA 1
ATOM 902 C C . ASN A 1 111 ? -11.680 -3.916 -7.950 1.00 47.28 111 ASN A C 1
ATOM 904 O O . ASN A 1 111 ? -11.682 -5.057 -8.406 1.00 47.28 111 ASN A O 1
ATOM 908 N N . THR A 1 112 ? -10.544 -3.264 -7.694 1.00 53.47 112 THR A N 1
ATOM 909 C CA . THR A 1 112 ? -9.195 -3.803 -7.967 1.00 53.47 112 THR A CA 1
ATOM 910 C C . THR A 1 112 ? -8.449 -4.269 -6.716 1.00 53.47 112 THR A C 1
ATOM 912 O O . THR A 1 112 ? -7.284 -4.656 -6.789 1.00 53.47 112 THR A O 1
ATOM 915 N N . MET A 1 113 ? -9.108 -4.290 -5.553 1.00 65.56 113 MET A N 1
ATOM 916 C CA . MET A 1 113 ? -8.506 -4.811 -4.328 1.00 65.56 113 MET A CA 1
ATOM 917 C C . MET A 1 113 ? -8.687 -6.324 -4.215 1.00 65.56 113 MET A C 1
ATOM 919 O O . MET A 1 113 ? -9.754 -6.814 -3.850 1.00 65.56 113 MET A O 1
ATOM 923 N N . THR A 1 114 ? -7.631 -7.085 -4.506 1.00 73.19 114 THR A N 1
ATOM 924 C CA . THR A 1 114 ? -7.678 -8.554 -4.427 1.00 73.19 114 THR A CA 1
ATOM 925 C C . THR A 1 114 ? -6.999 -9.070 -3.165 1.00 73.19 114 THR A C 1
ATOM 927 O O . THR A 1 114 ? -5.839 -8.741 -2.898 1.00 73.19 114 THR A O 1
ATOM 930 N N . GLY A 1 115 ? -7.681 -9.946 -2.426 1.00 73.69 115 GLY A N 1
ATOM 931 C CA . GLY A 1 115 ? -7.045 -10.767 -1.399 1.00 73.69 115 GLY A CA 1
ATOM 932 C C . GLY A 1 115 ? -6.149 -11.831 -2.040 1.00 73.69 115 GLY A C 1
ATOM 933 O O . GLY A 1 115 ? -6.597 -12.580 -2.904 1.00 73.69 115 GLY A O 1
ATOM 934 N N . LYS A 1 116 ? -4.884 -11.926 -1.620 1.00 74.25 116 LYS A N 1
ATOM 935 C CA . LYS A 1 116 ? -3.951 -12.990 -2.037 1.00 74.25 116 LYS A CA 1
ATOM 936 C C . LYS A 1 116 ? -3.460 -13.783 -0.827 1.00 74.25 116 LYS A C 1
ATOM 938 O O . LYS A 1 116 ? -3.501 -13.296 0.303 1.00 74.25 116 LYS A O 1
ATOM 943 N N . LEU A 1 117 ? -2.979 -15.006 -1.081 1.00 77.19 117 LEU A N 1
ATOM 944 C CA . LEU A 1 117 ? -2.400 -15.903 -0.069 1.00 77.19 117 LEU A CA 1
ATOM 945 C C . LEU A 1 117 ? -3.354 -16.136 1.120 1.00 77.19 117 LEU A C 1
ATOM 947 O O . LEU A 1 117 ? -3.033 -15.790 2.253 1.00 77.19 117 LEU A O 1
ATOM 951 N N . PHE A 1 118 ? -4.544 -16.685 0.846 1.00 80.94 118 PHE A N 1
ATOM 952 C CA . PHE A 1 118 ? -5.600 -16.924 1.848 1.00 80.94 118 PHE A CA 1
ATOM 953 C C . PHE A 1 118 ? -6.049 -15.656 2.594 1.00 80.94 118 PHE A C 1
ATOM 955 O O . PHE A 1 118 ? -6.249 -15.677 3.807 1.00 80.94 118 PHE A O 1
ATOM 962 N N . GLU A 1 119 ? -6.180 -14.544 1.861 1.00 79.25 119 GLU A N 1
ATOM 963 C CA . GLU A 1 119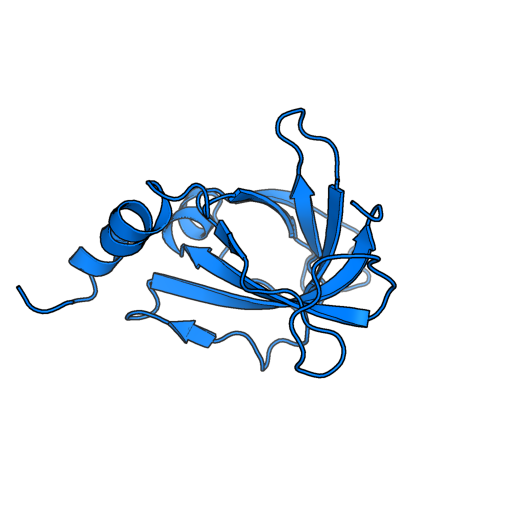 ? -6.589 -13.224 2.374 1.00 79.25 119 GLU A CA 1
ATOM 964 C C . GLU A 1 119 ? -5.633 -12.585 3.392 1.00 79.25 119 GLU A C 1
ATOM 966 O O . GLU A 1 119 ? -5.977 -11.583 4.023 1.00 79.25 119 GLU A O 1
ATOM 971 N N . ASN A 1 120 ? -4.421 -13.125 3.540 1.00 82.38 120 ASN A N 1
ATOM 972 C CA . ASN A 1 120 ? -3.403 -12.547 4.414 1.00 82.38 120 ASN A CA 1
ATOM 973 C C . ASN A 1 120 ? -2.727 -11.315 3.802 1.00 82.38 120 ASN A C 1
ATOM 975 O O . ASN A 1 120 ? -2.041 -10.586 4.516 1.00 82.38 120 ASN A O 1
ATOM 979 N N . HIS A 1 121 ? -2.906 -11.081 2.500 1.00 84.12 121 HIS A N 1
ATOM 980 C CA . HIS A 1 121 ? -2.403 -9.896 1.813 1.00 84.12 121 HIS A CA 1
ATOM 981 C C . HIS A 1 121 ? -3.522 -9.213 1.044 1.00 84.12 121 HIS A C 1
ATOM 983 O O . HIS A 1 121 ? -4.238 -9.860 0.278 1.00 84.12 121 HIS A O 1
ATOM 989 N N . LEU A 1 122 ? -3.614 -7.900 1.211 1.00 87.44 122 LEU A N 1
ATOM 990 C CA . LEU A 1 122 ? -4.435 -7.030 0.390 1.00 87.44 122 LEU A CA 1
ATOM 991 C C . LEU A 1 122 ? -3.566 -6.479 -0.740 1.00 87.44 122 LEU A C 1
ATOM 993 O O . LEU A 1 122 ? -2.538 -5.858 -0.480 1.00 87.44 122 LEU A O 1
ATOM 997 N N . CYS A 1 123 ? -3.947 -6.733 -1.989 1.00 88.62 123 CYS A N 1
ATOM 998 C CA . CYS A 1 123 ? -3.330 -6.066 -3.132 1.00 88.62 123 CYS A CA 1
ATOM 999 C C . CYS A 1 123 ? -4.115 -4.801 -3.425 1.00 88.62 123 CYS A C 1
ATOM 1001 O O . CYS A 1 123 ? -5.331 -4.874 -3.570 1.00 88.62 123 CYS A O 1
ATOM 1003 N N . VAL A 1 124 ? -3.422 -3.676 -3.502 1.00 88.44 124 VAL A N 1
ATOM 1004 C CA . VAL A 1 124 ? -4.008 -2.369 -3.772 1.00 88.44 124 VAL A CA 1
ATOM 1005 C C . VAL A 1 124 ? -3.340 -1.823 -5.019 1.00 88.44 124 VAL A C 1
ATOM 1007 O O . VAL A 1 124 ? -2.142 -1.536 -5.002 1.00 88.44 124 VAL A O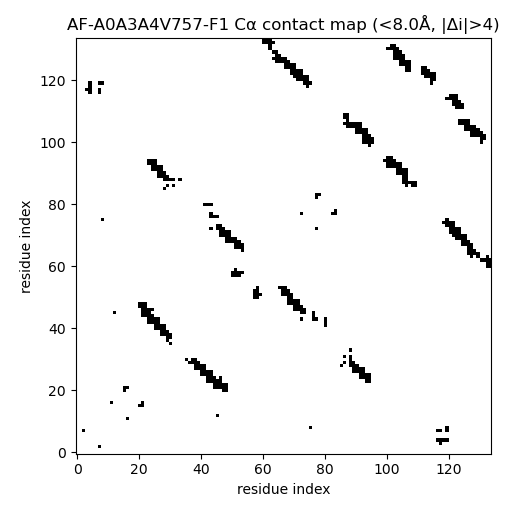 1
ATOM 1010 N N . GLU A 1 125 ? -4.108 -1.728 -6.097 1.00 88.62 125 GLU A N 1
ATOM 1011 C CA . GLU A 1 125 ? -3.671 -1.050 -7.314 1.00 88.62 125 GLU A CA 1
ATOM 1012 C C . GLU A 1 125 ? -3.700 0.459 -7.088 1.00 88.62 125 GLU A C 1
ATOM 1014 O O . GLU A 1 125 ? -4.637 0.996 -6.487 1.00 88.62 125 GLU A O 1
ATOM 1019 N N . VAL A 1 126 ? -2.649 1.140 -7.534 1.00 88.50 126 VAL A N 1
ATOM 1020 C CA . VAL A 1 126 ? -2.485 2.570 -7.303 1.00 88.50 126 VAL A CA 1
ATOM 1021 C C . VAL A 1 126 ? -1.927 3.305 -8.518 1.00 88.50 126 VAL A C 1
ATOM 1023 O O . VAL A 1 126 ? -1.174 2.742 -9.313 1.00 88.50 126 VAL A O 1
ATOM 1026 N N . LEU A 1 127 ? -2.241 4.598 -8.599 1.00 88.44 127 LEU A N 1
ATOM 1027 C CA . LEU A 1 127 ? -1.731 5.556 -9.576 1.00 88.44 127 LEU A CA 1
ATOM 1028 C C . LEU A 1 127 ? -0.800 6.570 -8.923 1.00 88.44 127 LEU A C 1
ATOM 1030 O O . LEU A 1 127 ? -1.118 7.124 -7.875 1.00 88.44 127 LEU A O 1
ATOM 1034 N N . LEU A 1 128 ? 0.322 6.878 -9.564 1.00 85.62 128 LEU A N 1
ATOM 1035 C CA . LEU A 1 128 ? 1.206 7.948 -9.123 1.00 85.62 128 LEU A CA 1
ATOM 1036 C C . LEU A 1 128 ? 0.536 9.309 -9.345 1.00 85.62 128 LEU A C 1
ATOM 1038 O O . LEU A 1 128 ? 0.179 9.650 -10.477 1.00 85.62 128 LEU A O 1
ATOM 1042 N N . ILE A 1 129 ? 0.416 10.085 -8.268 1.00 84.31 129 ILE A N 1
ATOM 1043 C CA . ILE A 1 129 ? -0.103 11.461 -8.286 1.00 84.31 129 ILE A CA 1
ATOM 1044 C C . ILE A 1 129 ? 1.054 12.454 -8.353 1.00 84.31 129 ILE A C 1
ATOM 1046 O O . ILE A 1 129 ? 1.033 13.403 -9.133 1.00 84.31 129 ILE A O 1
ATOM 1050 N N . SER A 1 130 ? 2.063 12.227 -7.518 1.00 81.38 130 SER A N 1
ATOM 1051 C CA . SER A 1 130 ? 3.251 13.060 -7.409 1.00 81.38 130 SER A CA 1
ATOM 1052 C C . SER A 1 130 ? 4.411 12.234 -6.866 1.00 81.38 130 SER A C 1
ATOM 1054 O O . SER A 1 130 ? 4.223 11.239 -6.164 1.00 81.38 130 SER A O 1
ATOM 1056 N N . GLY A 1 131 ? 5.624 12.633 -7.206 1.00 68.62 131 GLY A N 1
ATOM 1057 C CA . GLY A 1 131 ? 6.841 12.024 -6.699 1.00 68.62 131 GLY A CA 1
ATOM 1058 C C . GLY A 1 131 ? 8.034 12.594 -7.436 1.00 68.62 131 GLY A C 1
ATOM 1059 O O . GLY A 1 131 ? 7.905 12.964 -8.604 1.00 68.62 131 GLY A O 1
ATOM 1060 N N . ASP A 1 132 ? 9.165 12.678 -6.751 1.00 58.06 132 ASP A N 1
ATOM 1061 C CA . ASP A 1 132 ? 10.392 13.112 -7.402 1.00 58.06 132 ASP A CA 1
ATOM 1062 C C . ASP A 1 132 ? 10.867 12.030 -8.387 1.00 58.06 132 ASP A C 1
ATOM 1064 O O . ASP A 1 132 ? 10.754 10.824 -8.100 1.00 58.06 132 ASP A O 1
ATOM 1068 N N . PRO A 1 133 ? 11.389 12.421 -9.563 1.00 51.25 133 PRO A N 1
ATOM 1069 C CA . PRO A 1 133 ? 12.186 11.509 -10.363 1.00 51.25 133 PRO A CA 1
ATOM 1070 C C . PRO A 1 133 ? 13.394 11.098 -9.510 1.00 51.25 133 PRO A C 1
ATOM 1072 O O . PRO A 1 133 ? 14.115 11.953 -9.000 1.00 51.25 133 PRO A O 1
ATOM 1075 N N . LEU A 1 134 ? 13.551 9.786 -9.294 1.00 51.66 134 LEU A N 1
ATOM 1076 C CA . LEU A 1 134 ? 14.755 9.230 -8.665 1.00 51.66 134 LEU A CA 1
ATOM 1077 C C . LEU A 1 134 ? 16.006 9.613 -9.452 1.00 51.66 134 LEU A C 1
ATOM 1079 O O . LEU A 1 134 ? 15.936 9.518 -10.701 1.00 51.66 134 LEU A O 1
#

Mean predicted aligned error: 8.25 Å

Solvent-accessible surface area (backbone atoms only — not comparable to full-atom values): 7604 Å² total; per-residue (Å²): 131,86,89,47,66,76,60,48,70,53,48,57,55,69,68,32,54,85,71,70,51,50,36,56,33,36,38,38,41,47,63,99,47,87,85,67,78,56,70,47,81,43,78,37,53,68,26,32,66,54,69,45,26,72,78,88,47,77,63,94,72,74,64,62,74,66,29,36,36,39,37,40,37,37,40,69,36,32,57,74,70,69,50,90,76,83,50,45,80,21,34,40,32,39,45,44,97,88,66,46,78,47,31,37,28,38,30,50,55,70,89,56,59,44,67,40,73,79,59,43,24,42,31,42,38,28,32,34,69,49,50,68,60,123

Secondary structure (DSSP, 8-state):
----TTTHHHHHHHHHGGGT-EEEEEEEEE-S-GGG--EEEEEEEEEEE---BSSSSB--S---TT-EEEEEEEHHHHHHTT-----TT-EEEEEPTTS-EEEEEEEP-GGG-EEETTTTEEEEEEEEEEE---

Nearest PDB structures (foldseek):
  3ica-assembly1_B  TM=2.348E-01  e=9.962E-02  Porphyromonas gingivalis
  4v7d-assembly1_AJ  TM=2.258E-01  e=6.310E+00  Escherichia coli
  9c8u-assembly1_B  TM=2.069E-01  e=4.284E+00  Homo sapiens

Foldseek 3Di:
DDADPVCLLCVLCVPPVVVVQWAKKKKQADDPDPVVPDTDIDIFTRKGKDFKAQPPDGDDWDDDWFIKIKIWGFVVRCVVRVHDDGAQAMKMFGADPVGHGQWIWGFDGPVPFDQPRNNRITITMTTTPDGDTD

pLDDT: mean 77.94, std 12.14, range [47.28, 94.19]